Protein 8GAC (pdb70)

Foldseek 3Di:
DVVVVVLVVLLVVLVVCLVVVVLVPLPVSLVVLLVVLVVCLVVVVLVSSLSSLLSSLSNCVSSVVVVSLVSSVVSLVSSLVSCVVVVPVVSNVSSVVSVVSSD

Structure (mmCIF, N/CA/C/O backbone):
data_8GAC
#
_entry.id   8GAC
#
_cell.length_a   39.865
_cell.length_b   52.037
_cell.length_c   53.524
_cell.angle_alpha   90.00
_cell.angle_beta   90.00
_cell.angle_gamma   90.00
#
_symmetry.space_group_name_H-M   'P 21 21 21'
#
loop_
_entity.id
_entity.type
_entity.pdbx_description
1 polymer 'CTLA-4 binder'
2 non-polymer 1,2-ETHANEDIOL
3 water water
#
loop_
_atom_site.group_PDB
_atom_site.id
_atom_site.type_symbol
_atom_site.label_atom_id
_atom_site.label_alt_id
_atom_site.label_comp_id
_atom_site.label_asym_id
_atom_site.label_entity_id
_atom_site.label_seq_id
_atom_site.pdbx_PDB_ins_code
_atom_site.Cartn_x
_atom_site.Cartn_y
_atom_site.Cartn_z
_atom_site.occupancy
_atom_site.B_iso_or_equiv
_atom_site.auth_seq_id
_atom_site.auth_comp_id
_atom_site.auth_asym_id
_atom_site.auth_atom_id
_atom_site.pdbx_PDB_model_num
ATOM 1 N N . ASN A 1 2 ? -12.541 13.235 28.897 1.00 56.22 1 ASN A N 1
ATOM 2 C CA . ASN A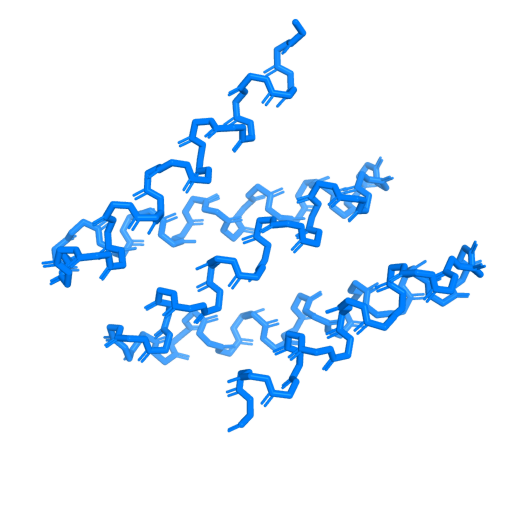 1 2 ? -13.094 11.907 28.608 1.00 44.56 1 ASN A CA 1
ATOM 3 C C . ASN A 1 2 ? -11.967 10.872 28.532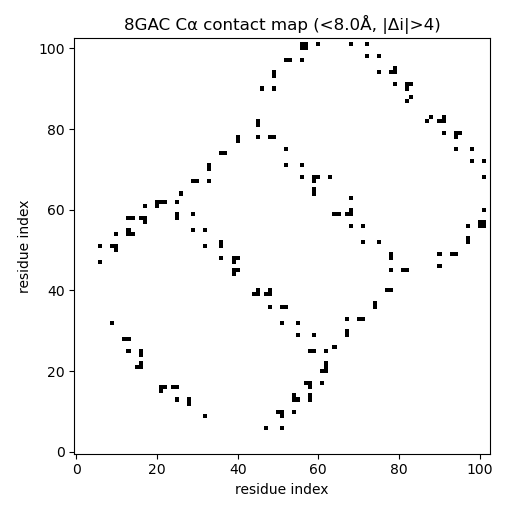 1.00 42.14 1 ASN A C 1
ATOM 4 O O . ASN A 1 2 ? -11.088 10.961 27.673 1.00 36.59 1 ASN A O 1
ATOM 9 N N . ASN A 1 3 ? -12.015 9.867 29.407 1.00 37.92 2 ASN A N 1
ATOM 10 C CA . ASN A 1 3 ? -10.868 8.984 29.562 1.00 36.01 2 ASN A CA 1
ATOM 11 C C . ASN A 1 3 ? -10.563 8.224 28.286 1.00 32.24 2 ASN A C 1
ATOM 12 O O . ASN A 1 3 ? -9.388 8.018 27.955 1.00 30.55 2 ASN A O 1
ATOM 17 N N . LEU A 1 4 ? -11.593 7.761 27.577 1.00 31.30 3 LEU A N 1
ATOM 18 C CA . LEU A 1 4 ? -11.321 6.946 26.391 1.00 28.21 3 LEU A CA 1
ATOM 19 C C . LEU A 1 4 ? -10.695 7.776 25.276 1.00 29.78 3 LEU A C 1
ATOM 20 O O . LEU A 1 4 ? -9.687 7.363 24.686 1.00 24.63 3 LEU A O 1
ATOM 25 N N . GLU A 1 5 ? -11.279 8.933 24.947 1.00 28.08 4 GLU A N 1
ATOM 26 C CA . GLU A 1 5 ? -10.650 9.730 23.888 1.00 33.86 4 GLU A CA 1
ATOM 27 C C . GLU A 1 5 ? -9.226 10.109 24.270 1.00 28.27 4 GLU A C 1
ATOM 28 O O . GLU A 1 5 ? -8.311 9.993 23.445 1.00 29.80 4 GLU A O 1
ATOM 34 N N . GLU A 1 6 ? -9.011 10.556 25.516 1.00 29.20 5 GLU A N 1
ATOM 35 C CA . GLU A 1 6 ? -7.664 10.951 25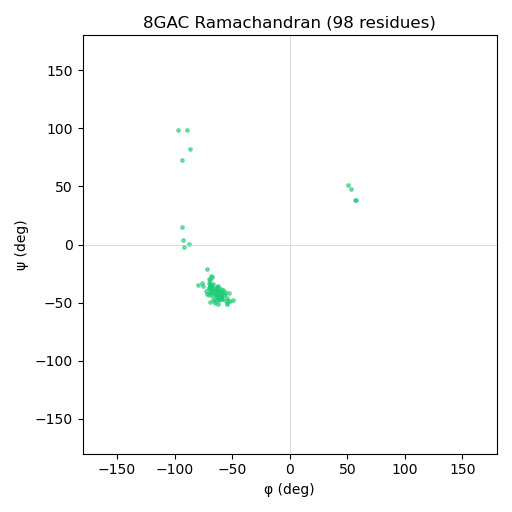.932 1.00 29.96 5 GLU A CA 1
ATOM 36 C C . GLU A 1 6 ? -6.674 9.811 25.752 1.00 28.54 5 GLU A C 1
ATOM 37 O O . GLU A 1 6 ? -5.564 10.020 25.247 1.00 26.55 5 GLU A O 1
ATOM 43 N N . GLU A 1 7 ? -7.062 8.591 26.131 1.00 26.72 6 GLU A N 1
ATOM 44 C CA . GLU A 1 7 ? -6.132 7.477 26.015 1.00 25.17 6 GLU A CA 1
ATOM 45 C C . GLU A 1 7 ? -5.894 7.111 24.549 1.00 26.01 6 GLU A C 1
ATOM 46 O O . GLU A 1 7 ? -4.753 6.857 24.147 1.00 26.49 6 GLU A O 1
ATOM 52 N N . VAL A 1 8 ? -6.945 7.101 23.729 1.00 21.55 7 VAL A N 1
ATOM 53 C CA . VAL A 1 8 ? -6.748 6.809 22.302 1.00 21.94 7 VAL A CA 1
ATOM 54 C C . VAL A 1 8 ? -5.802 7.846 21.705 1.00 24.15 7 VAL A C 1
ATOM 55 O O . VAL A 1 8 ? -4.849 7.509 20.986 1.00 21.73 7 VAL A O 1
ATOM 59 N N . GLN A 1 9 ? -5.985 9.115 22.079 1.00 22.62 8 GLN A N 1
ATOM 60 C CA . GLN A 1 9 ? -5.095 10.161 21.555 1.00 22.38 8 GLN A CA 1
ATOM 61 C C . GLN A 1 9 ? -3.647 9.939 21.996 1.00 26.42 8 GLN A C 1
ATOM 62 O O . GLN A 1 9 ? -2.710 10.178 21.222 1.00 21.11 8 GLN A O 1
ATOM 68 N N . LYS A 1 10 ? -3.437 9.450 23.220 1.00 22.64 9 LYS A N 1
ATOM 69 C CA . LYS A 1 10 ? -2.074 9.153 23.661 1.00 23.23 9 LYS A CA 1
ATOM 70 C C . LYS A 1 10 ? -1.504 7.967 22.897 1.00 23.07 9 LYS A C 1
ATOM 71 O O . LYS A 1 10 ? -0.310 7.939 22.579 1.00 21.34 9 LYS A O 1
ATOM 77 N N . LEU A 1 11 ? -2.327 6.951 22.658 1.00 20.86 10 LEU A N 1
ATOM 78 C CA . LEU A 1 11 ? -1.840 5.789 21.913 1.00 22.20 10 LEU A CA 1
ATOM 79 C C . LEU A 1 11 ? -1.468 6.187 20.489 1.00 22.92 10 LEU A C 1
ATOM 80 O O . LEU A 1 11 ? -0.467 5.703 19.934 1.00 19.53 10 LEU A O 1
ATOM 85 N N . LEU A 1 12 ? -2.280 7.051 19.873 1.00 18.76 11 LEU A N 1
ATOM 86 C CA . LEU A 1 12 ? -1.966 7.516 18.516 1.00 21.00 11 LEU A CA 1
ATOM 87 C C . LEU A 1 12 ? -0.656 8.288 18.505 1.00 20.80 11 LEU A C 1
ATOM 88 O O . LEU A 1 12 ? 0.187 8.112 17.609 1.00 23.28 11 LEU A O 1
ATOM 93 N N . TYR A 1 13 ? -0.468 9.152 19.493 1.00 18.79 12 TYR A N 1
ATOM 94 C CA . TYR A 1 13 ? 0.789 9.888 19.592 1.00 20.93 12 TYR A CA 1
ATOM 95 C C . TYR A 1 13 ? 1.978 8.950 19.777 1.00 22.74 12 TYR A C 1
ATOM 96 O O . TYR A 1 13 ? 3.017 9.117 19.130 1.00 21.61 12 TYR A O 1
ATOM 105 N N . GLU A 1 14 ? 1.846 7.949 20.655 1.00 20.31 13 GLU A N 1
ATOM 106 C CA . GLU A 1 14 ? 2.966 7.051 20.901 1.00 21.03 13 GLU A CA 1
ATOM 107 C C . GLU A 1 14 ? 3.375 6.371 19.607 1.00 19.64 13 GLU A C 1
ATOM 108 O O . GLU A 1 14 ? 4.566 6.273 19.283 1.00 20.71 13 GLU A O 1
ATOM 114 N N . LEU A 1 15 ? 2.383 5.857 18.878 1.00 17.77 14 LEU A N 1
ATOM 115 C CA . LEU A 1 15 ? 2.671 5.098 17.660 1.00 22.34 14 LEU A CA 1
ATOM 116 C C . LEU A 1 15 ? 3.222 6.001 16.576 1.00 19.87 14 LEU A C 1
ATOM 117 O O . LEU A 1 15 ? 4.072 5.574 15.779 1.00 22.69 14 LEU A O 1
ATOM 122 N N . SER A 1 16 ? 2.709 7.234 16.508 1.00 18.05 15 SER A N 1
ATOM 123 C CA . SER A 1 16 ? 3.204 8.220 15.557 1.00 19.70 15 SER A CA 1
ATOM 124 C C . SER A 1 16 ? 4.685 8.492 15.776 1.00 20.45 15 SER A C 1
ATOM 125 O O . SER A 1 16 ? 5.462 8.597 14.812 1.00 26.05 15 SER A O 1
ATOM 128 N N . GLU A 1 17 ? 5.095 8.634 17.047 1.00 23.97 16 GLU A N 1
ATOM 129 C CA . GLU A 1 17 ? 6.491 8.915 17.352 1.00 22.84 16 GLU A CA 1
ATOM 130 C C . GLU A 1 17 ? 7.361 7.695 17.061 1.00 24.82 16 GLU A C 1
ATOM 131 O O . GLU A 1 17 ? 8.485 7.824 16.561 1.00 24.56 16 GLU A O 1
ATOM 137 N N . ILE A 1 18 ? 6.844 6.497 17.337 1.00 24.12 17 ILE A N 1
ATOM 138 C CA . ILE A 1 18 ? 7.562 5.290 16.954 1.00 24.10 17 ILE A CA 1
ATOM 139 C C . ILE A 1 18 ? 7.758 5.237 15.438 1.00 21.81 17 ILE A C 1
ATOM 140 O O . ILE A 1 18 ? 8.839 4.899 14.943 1.00 24.33 17 ILE A O 1
ATOM 145 N N . TRP A 1 19 ? 6.726 5.564 14.685 1.00 20.39 18 TRP A N 1
ATOM 146 C CA . TRP A 1 19 ? 6.860 5.567 13.232 1.00 22.12 18 TRP A CA 1
ATOM 147 C C . TRP A 1 19 ? 7.905 6.589 12.782 1.00 27.11 18 TRP A C 1
ATOM 148 O O . TRP A 1 19 ? 8.833 6.254 12.034 1.00 25.78 18 TRP A O 1
ATOM 159 N N . HIS A 1 20 ? 7.801 7.842 13.247 1.00 27.32 19 HIS A N 1
ATOM 160 C CA . HIS A 1 20 ? 8.746 8.860 12.782 1.00 23.74 19 HIS A CA 1
ATOM 161 C C . HIS A 1 20 ? 10.181 8.535 13.164 1.00 29.63 19 HIS A C 1
ATOM 162 O O . HIS A 1 20 ? 11.110 8.826 12.399 1.00 33.86 19 HIS A O 1
ATOM 169 N N . GLN A 1 21 ? 10.390 7.942 14.334 1.00 26.63 20 GLN A N 1
ATOM 170 C CA . GLN A 1 21 ? 11.743 7.712 14.817 1.00 29.48 20 GLN A CA 1
ATOM 171 C C . GLN A 1 21 ? 12.309 6.350 14.429 1.00 30.06 20 GLN A C 1
ATOM 172 O O . GLN A 1 21 ? 13.483 6.085 14.720 1.00 33.13 20 GLN A O 1
ATOM 178 N N . HIS A 1 22 ? 11.533 5.512 13.744 1.00 28.14 21 HIS A N 1
ATOM 179 C CA . HIS A 1 22 ? 11.930 4.135 13.422 1.00 34.44 21 HIS A CA 1
ATOM 180 C C . HIS A 1 22 ? 12.353 3.406 14.686 1.00 35.50 21 HIS A C 1
ATOM 181 O O . HIS A 1 22 ? 13.403 2.769 14.747 1.00 33.12 21 HIS A O 1
ATOM 188 N N . ASP A 1 23 ? 11.523 3.524 15.714 1.00 30.47 22 ASP A N 1
ATOM 189 C CA . ASP A 1 23 ? 11.906 3.074 17.047 1.00 35.41 22 ASP A CA 1
ATOM 190 C C . ASP A 1 23 ? 11.557 1.594 17.157 1.00 31.02 22 ASP A C 1
ATOM 191 O O . ASP A 1 23 ? 10.517 1.207 17.692 1.00 30.65 22 ASP A O 1
ATOM 196 N N . HIS A 1 24 ? 12.457 0.748 16.632 1.00 33.17 23 HIS A N 1
ATOM 197 C CA . HIS A 1 24 ? 12.187 -0.692 16.627 1.00 32.34 23 HIS A CA 1
ATOM 198 C C . HIS A 1 24 ? 12.078 -1.236 18.045 1.00 32.76 23 HIS A C 1
ATOM 199 O O . HIS A 1 24 ? 11.244 -2.105 18.321 1.00 33.34 23 HIS A O 1
ATOM 206 N N . GLU A 1 25 ? 12.894 -0.720 18.963 1.00 35.09 24 GLU A N 1
ATOM 207 C CA . GLU A 1 25 ? 12.885 -1.233 20.328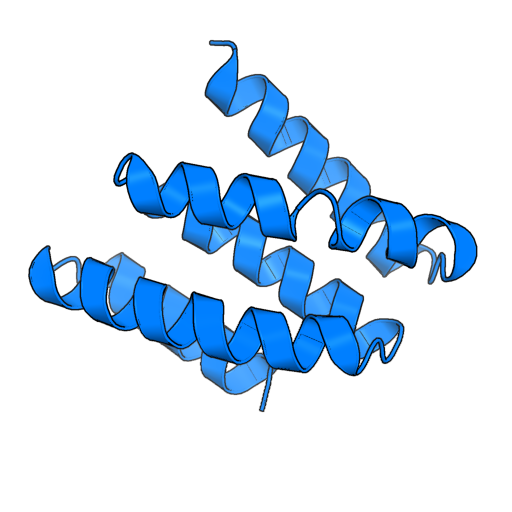 1.00 35.44 24 GLU A CA 1
ATOM 208 C C . GLU A 1 25 ? 11.525 -1.011 20.983 1.00 38.42 24 GLU A C 1
ATOM 209 O O . GLU A 1 25 ? 10.954 -1.925 21.586 1.00 40.00 24 GLU A O 1
ATOM 215 N N . ALA A 1 26 ? 10.966 0.191 20.836 1.00 31.96 25 ALA A N 1
ATOM 216 C CA . ALA A 1 26 ? 9.701 0.508 21.480 1.00 30.21 25 ALA A CA 1
ATOM 217 C C . ALA A 1 26 ? 8.525 -0.194 20.836 1.00 30.85 25 ALA A C 1
ATOM 218 O O . ALA A 1 26 ? 7.474 -0.319 21.476 1.00 24.24 25 ALA A O 1
ATOM 220 N N . SER A 1 27 ? 8.670 -0.625 19.579 1.00 25.52 26 SER A N 1
ATOM 221 C CA . SER A 1 27 ? 7.510 -0.995 18.774 1.00 25.30 26 SER A CA 1
ATOM 222 C C . SER A 1 27 ? 6.839 -2.274 19.271 1.00 24.63 26 SER A C 1
ATOM 223 O O . SER A 1 27 ? 5.613 -2.383 19.227 1.00 23.30 26 SER A O 1
ATOM 226 N N . ARG A 1 28 ? 7.610 -3.265 19.733 1.00 28.63 27 ARG A N 1
ATOM 227 C CA . ARG A 1 28 ? 6.986 -4.557 20.003 1.00 28.15 27 ARG A CA 1
ATOM 228 C C . ARG A 1 28 ? 6.007 -4.448 21.176 1.00 26.77 27 ARG A C 1
ATOM 229 O O . ARG A 1 28 ? 4.843 -4.850 21.074 1.00 25.70 27 ARG A O 1
ATOM 237 N N . GLU A 1 29 ? 6.439 -3.814 22.262 1.00 27.86 28 GLU A N 1
ATOM 238 C CA . GLU A 1 29 ? 5.547 -3.572 23.387 1.00 28.25 28 GLU A CA 1
ATOM 239 C C . GLU A 1 29 ? 4.353 -2.708 23.001 1.00 27.21 28 GLU A C 1
ATOM 240 O O . GLU A 1 29 ? 3.210 -3.040 23.347 1.00 28.53 28 GLU A O 1
ATOM 246 N N . ALA A 1 30 ? 4.586 -1.608 22.265 1.00 24.19 29 ALA A N 1
ATOM 247 C CA . ALA A 1 30 ? 3.483 -0.738 21.866 1.00 22.82 29 ALA A CA 1
ATOM 248 C C . ALA A 1 30 ? 2.501 -1.462 20.942 1.00 25.01 29 ALA A C 1
ATOM 249 O O . ALA A 1 30 ? 1.281 -1.285 21.068 1.00 19.51 29 ALA A O 1
ATOM 251 N N . LEU A 1 31 ? 3.005 -2.258 19.981 1.00 20.13 30 LEU A N 1
ATOM 252 C CA . LEU A 1 31 ? 2.080 -2.902 19.057 1.00 18.64 30 LEU A CA 1
ATOM 253 C C . LEU A 1 31 ? 1.239 -3.959 19.770 1.00 21.91 30 LEU A C 1
ATOM 254 O O . LEU A 1 31 ? 0.031 -4.074 19.519 1.00 20.94 30 LEU A O 1
ATOM 259 N N . HIS A 1 32 ? 1.847 -4.729 20.676 1.00 22.18 31 HIS A N 1
ATOM 260 C CA . HIS A 1 32 ? 1.052 -5.726 21.380 1.00 25.40 31 HIS A CA 1
ATOM 261 C C . HIS A 1 32 ? -0.037 -5.050 22.210 1.00 25.80 31 HIS A C 1
ATOM 262 O O . HIS A 1 32 ? -1.165 -5.556 22.300 1.00 24.27 31 HIS A O 1
ATOM 269 N N A ARG A 1 33 ? 0.281 -3.906 22.828 0.58 24.61 32 ARG A N 1
ATOM 270 N N B ARG A 1 33 ? 0.270 -3.892 22.808 0.42 24.94 32 ARG A N 1
ATOM 271 C CA A ARG A 1 33 ? -0.736 -3.195 23.596 0.58 24.42 32 ARG A CA 1
ATOM 272 C CA B ARG A 1 33 ? -0.734 -3.191 23.607 0.42 24.93 32 ARG A CA 1
ATOM 273 C C A ARG A 1 33 ? -1.863 -2.749 22.684 0.58 23.71 32 ARG A C 1
ATOM 274 C C B ARG A 1 33 ? -1.856 -2.661 22.728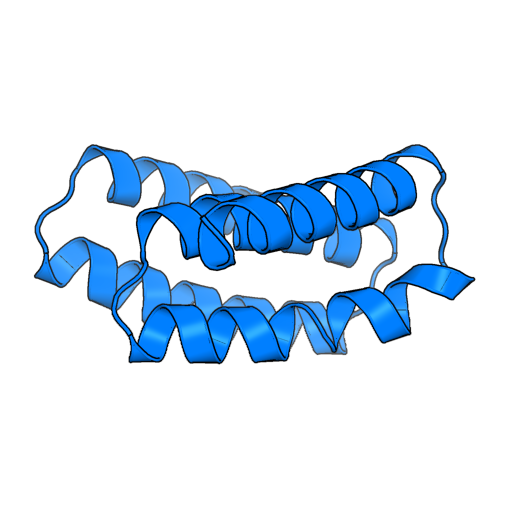 0.42 22.62 32 ARG A C 1
ATOM 275 O O A ARG A 1 33 ? -3.040 -2.941 22.988 0.58 22.15 32 ARG A O 1
ATOM 276 O O B ARG A 1 33 ? -3.028 -2.709 23.109 0.42 22.10 32 ARG A O 1
ATOM 291 N N . VAL A 1 34 ? -1.511 -2.133 21.555 1.00 21.89 33 VAL A N 1
ATOM 292 C CA . VAL A 1 34 ? -2.535 -1.609 20.665 1.00 19.59 33 VAL A CA 1
ATOM 293 C C . VAL A 1 34 ? -3.407 -2.727 20.129 1.00 21.78 33 VAL A C 1
ATOM 294 O O . VAL A 1 34 ? -4.618 -2.532 19.928 1.00 19.75 33 VAL A O 1
ATOM 298 N N . LEU A 1 35 ? -2.835 -3.922 19.939 1.00 19.62 34 LEU A N 1
ATOM 299 C CA . LEU A 1 35 ? -3.636 -5.042 19.458 1.00 20.26 34 LEU A CA 1
ATOM 300 C C . LEU A 1 35 ? -4.707 -5.401 20.471 1.00 24.19 34 LEU A C 1
ATOM 301 O O . LEU A 1 35 ? -5.842 -5.730 20.106 1.00 23.34 34 LEU A O 1
ATOM 306 N N . GLU A 1 36 ? -4.353 -5.371 21.753 1.00 22.84 35 GLU A N 1
ATOM 307 C CA . GLU A 1 36 ? -5.337 -5.637 22.784 1.00 21.87 35 GLU A CA 1
ATOM 308 C C . GLU A 1 36 ? -6.366 -4.516 22.872 1.00 19.49 35 GLU A C 1
ATOM 309 O O . GLU A 1 36 ? -7.547 -4.780 23.108 1.00 21.50 35 GLU A O 1
ATOM 315 N N . VAL A 1 37 ? -5.945 -3.264 22.684 1.00 21.96 36 VAL A N 1
ATOM 316 C CA . VAL A 1 37 ? -6.914 -2.166 22.722 1.00 23.17 36 VAL A CA 1
ATOM 317 C C . VAL A 1 37 ? -7.865 -2.257 21.531 1.00 19.67 36 VAL A C 1
ATOM 318 O O . VAL A 1 37 ? -9.076 -2.039 21.661 1.00 21.16 36 VAL A O 1
ATOM 322 N N . LEU A 1 38 ? -7.341 -2.608 20.357 1.00 19.43 37 LEU A N 1
ATOM 323 C CA . LEU A 1 38 ? -8.215 -2.741 19.195 1.00 22.72 37 LEU A CA 1
ATOM 324 C C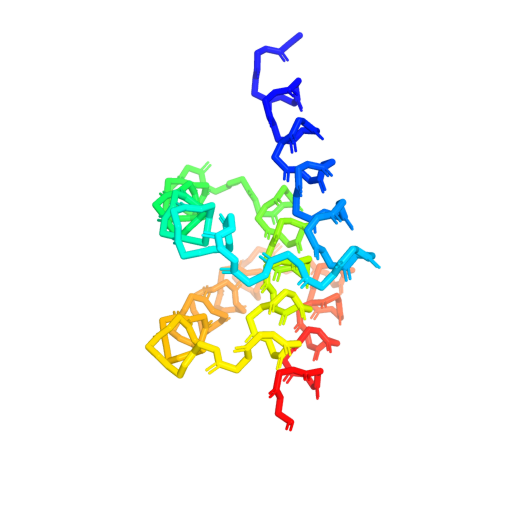 . LEU A 1 38 ? -9.295 -3.785 19.437 1.00 18.96 37 LEU A C 1
ATOM 325 O O . LEU A 1 38 ? -10.458 -3.592 19.059 1.00 21.60 37 LEU A O 1
ATOM 330 N N . LYS A 1 39 ? -8.945 -4.893 20.085 1.00 21.02 38 LYS A N 1
ATOM 331 C CA . LYS A 1 39 ? -9.949 -5.928 20.296 1.00 20.16 38 LYS A CA 1
ATOM 332 C C . LYS A 1 39 ? -11.051 -5.433 21.220 1.00 22.97 38 LYS A C 1
ATOM 333 O O . LYS A 1 39 ? -12.231 -5.756 21.026 1.00 24.32 38 LYS A O 1
ATOM 339 N N . GLN A 1 40 ? -10.673 -4.702 22.276 1.00 23.96 39 GLN A N 1
ATOM 340 C CA . GLN A 1 40 ? -11.665 -4.086 23.142 1.00 24.69 39 GLN A CA 1
ATOM 341 C C . GLN A 1 40 ? -12.519 -3.095 22.380 1.00 24.82 39 GLN A C 1
ATOM 342 O O . GLN A 1 40 ? -13.747 -3.0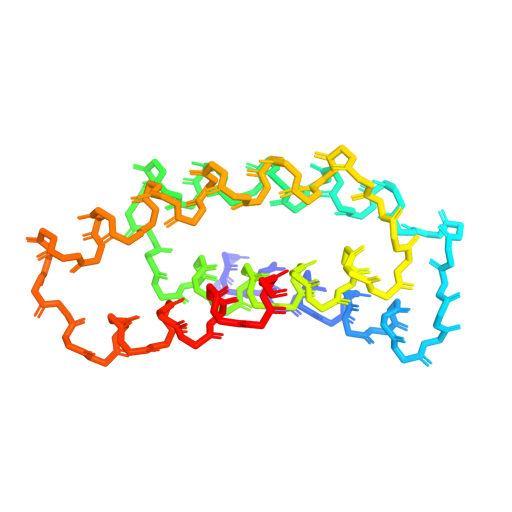49 22.560 1.00 24.32 39 GLN A O 1
ATOM 348 N N . LEU A 1 41 ? -11.879 -2.236 21.587 1.00 20.94 40 LEU A N 1
ATOM 349 C CA . LEU A 1 41 ? -12.648 -1.247 20.846 1.00 24.41 40 LEU A CA 1
ATOM 350 C C . LEU A 1 41 ? -13.671 -1.927 19.953 1.00 24.22 40 LEU A C 1
ATOM 351 O O . LEU A 1 41 ? -14.798 -1.436 19.797 1.00 25.16 40 LEU A O 1
ATOM 356 N N . LEU A 1 42 ? -13.287 -3.048 19.334 1.00 27.13 41 LEU A N 1
ATOM 357 C CA . LEU A 1 42 ? -14.228 -3.766 18.477 1.00 23.45 41 LEU A CA 1
ATOM 358 C C . LEU A 1 42 ? -15.354 -4.363 19.294 1.00 29.44 41 LEU A C 1
ATOM 359 O O . LEU A 1 42 ? -16.530 -4.300 18.901 1.00 31.76 41 LEU A O 1
ATOM 364 N N . GLU A 1 43 ? -15.010 -4.954 20.439 1.00 23.85 42 GLU A N 1
ATOM 365 C CA . GLU A 1 43 ? -16.040 -5.522 21.302 1.00 27.56 42 GLU A CA 1
ATOM 366 C C . GLU A 1 43 ? -17.076 -4.475 21.675 1.00 30.55 42 GLU A C 1
ATOM 367 O O . GLU A 1 43 ? -18.279 -4.753 21.654 1.00 30.63 42 GLU A O 1
ATOM 373 N N . HIS A 1 44 ? -16.635 -3.260 21.997 1.00 29.53 43 HIS A N 1
ATOM 374 C CA . HIS A 1 44 ? -17.574 -2.240 22.441 1.00 27.93 43 HIS A CA 1
ATOM 375 C C . HIS A 1 44 ? -18.064 -1.351 21.300 1.00 32.38 43 HIS A C 1
ATOM 376 O O . HIS A 1 44 ? -18.626 -0.279 21.566 1.00 35.15 43 HIS A O 1
ATOM 383 N N . ASN A 1 45 ? -17.850 -1.769 20.050 1.00 31.27 44 ASN A N 1
ATOM 384 C CA . ASN A 1 45 ? -18.366 -1.078 18.866 1.00 35.02 44 ASN A CA 1
ATOM 385 C C . ASN A 1 45 ? -17.903 0.372 18.817 1.00 33.96 44 ASN A C 1
ATOM 386 O O . ASN A 1 45 ? -18.652 1.274 18.438 1.00 35.91 44 ASN A O 1
ATOM 391 N N . ASN A 1 46 ? -16.658 0.599 19.213 1.00 24.95 45 ASN A N 1
ATOM 392 C CA . ASN A 1 46 ? -16.049 1.915 19.070 1.00 27.17 45 ASN A CA 1
ATOM 393 C C . ASN A 1 46 ? -15.277 1.960 17.752 1.00 26.69 45 ASN A C 1
ATOM 394 O O . ASN A 1 46 ? -14.049 1.949 17.705 1.00 23.54 45 ASN A O 1
ATOM 399 N N . LEU A 1 47 ? -16.038 2.019 16.651 1.00 23.15 46 LEU A N 1
ATOM 400 C CA . LEU A 1 47 ? -15.406 1.730 15.365 1.00 25.15 46 LEU A CA 1
ATOM 401 C C . LEU A 1 47 ? -14.612 2.922 14.829 1.00 26.24 46 LEU A C 1
ATOM 402 O O . LEU A 1 47 ? -13.567 2.737 14.198 1.00 22.55 46 LEU A O 1
ATOM 407 N N . GLU A 1 48 ? -15.085 4.142 15.067 1.00 26.72 47 GLU A N 1
ATOM 408 C CA . GLU A 1 48 ? -14.338 5.328 14.662 1.00 27.45 47 GLU A CA 1
ATOM 409 C C . GLU A 1 48 ? -12.934 5.315 15.225 1.00 24.30 47 GLU A C 1
ATOM 410 O O . GLU A 1 48 ? -11.945 5.523 14.502 1.00 22.89 47 GLU A O 1
ATOM 416 N N . GLN A 1 49 ? -12.838 5.091 16.530 1.00 22.47 48 GLN A N 1
ATOM 417 C CA . GLN A 1 49 ? -11.539 5.082 17.195 1.00 23.60 48 GLN A CA 1
ATOM 418 C C . GLN A 1 49 ? -10.694 3.890 16.756 1.00 21.85 48 GLN A C 1
ATOM 419 O O . GLN A 1 49 ? -9.476 4.021 16.578 1.00 19.63 48 GLN A O 1
ATOM 425 N N . ALA A 1 50 ? -11.319 2.719 16.562 1.00 20.71 49 ALA A N 1
ATOM 426 C CA . ALA A 1 50 ? -10.583 1.562 16.058 1.00 17.62 49 ALA A CA 1
ATOM 427 C C . ALA A 1 50 ? -9.962 1.852 14.690 1.00 20.49 49 ALA A C 1
ATOM 428 O O . ALA A 1 50 ? -8.809 1.484 14.438 1.00 20.20 49 ALA A O 1
ATOM 430 N N . VAL A 1 51 ? -10.696 2.546 13.815 1.00 21.22 50 VAL A N 1
ATOM 431 C CA . VAL A 1 51 ? -10.159 2.890 12.491 1.00 22.15 50 VAL A CA 1
ATOM 432 C C . VAL A 1 51 ? -8.943 3.806 12.630 1.00 20.55 50 VAL A C 1
ATOM 433 O O . VAL A 1 51 ? -7.915 3.586 11.979 1.00 21.53 50 VAL A O 1
ATOM 437 N N . GLU A 1 52 ? -9.020 4.843 13.482 1.00 17.64 51 GLU A N 1
ATOM 438 C CA . GLU A 1 52 ? -7.862 5.737 13.529 1.00 21.44 51 GLU A CA 1
ATOM 439 C C . GLU A 1 52 ? -6.657 5.019 14.141 1.00 21.45 51 GLU A C 1
ATOM 440 O O . GLU A 1 52 ? -5.525 5.176 13.669 1.00 23.54 51 GLU A O 1
ATOM 446 N N . LEU A 1 53 ? -6.882 4.178 15.147 1.00 18.53 52 LEU A N 1
ATOM 447 C CA . LEU A 1 53 ? -5.771 3.475 15.776 1.00 16.63 52 LEU A CA 1
ATOM 448 C C . LEU A 1 53 ? -5.206 2.384 14.880 1.00 20.87 52 LEU A C 1
ATOM 449 O O . LEU A 1 53 ? -3.984 2.188 14.836 1.00 18.51 52 LEU A O 1
ATOM 454 N N . ILE A 1 54 ? -6.066 1.639 14.169 1.00 17.95 53 ILE A N 1
ATOM 455 C CA . ILE A 1 54 ? -5.520 0.547 13.354 1.00 16.05 53 ILE A CA 1
ATOM 456 C C . ILE A 1 54 ? -4.701 1.109 12.185 1.00 18.99 53 ILE A C 1
ATOM 457 O O . ILE A 1 54 ? -3.737 0.480 11.738 1.00 17.41 53 ILE A O 1
ATOM 462 N N . SER A 1 55 ? -5.013 2.323 11.711 1.00 16.93 54 SER A N 1
ATOM 463 C CA . SER A 1 55 ? -4.244 2.876 10.601 1.00 18.94 54 SER A CA 1
ATOM 464 C C . SER A 1 55 ? -2.802 3.127 11.021 1.00 22.04 54 SER A C 1
ATOM 465 O O . SER A 1 55 ? -1.863 2.748 10.308 1.00 20.76 54 SER A O 1
ATOM 468 N N . ILE A 1 56 ? -2.603 3.816 12.155 1.00 18.50 55 ILE A N 1
ATOM 469 C CA . ILE A 1 56 ? -1.233 4.058 12.603 1.00 18.59 55 ILE A CA 1
ATOM 470 C C . ILE A 1 56 ? -0.573 2.771 13.074 1.00 17.86 55 ILE A C 1
ATOM 471 O O . ILE A 1 56 ? 0.641 2.601 12.897 1.00 22.12 55 ILE A O 1
ATOM 476 N N . ALA A 1 57 ? -1.339 1.821 13.617 1.00 18.24 56 ALA A N 1
ATOM 477 C CA . ALA A 1 57 ? -0.750 0.522 13.958 1.00 15.71 56 ALA A CA 1
ATOM 478 C C . ALA A 1 57 ? -0.223 -0.183 12.708 1.00 20.46 56 ALA A C 1
ATOM 479 O O . ALA A 1 57 ? 0.867 -0.778 12.725 1.00 21.18 56 ALA A O 1
ATOM 481 N N . VAL A 1 58 ? -0.957 -0.093 11.595 1.00 17.80 57 VAL A N 1
ATOM 482 C CA . VAL A 1 58 ? -0.487 -0.694 10.337 1.00 18.91 57 VAL A CA 1
ATOM 483 C C . VAL A 1 58 ? 0.802 -0.015 9.857 1.00 21.57 57 VAL A C 1
ATOM 484 O O . VAL A 1 58 ? 1.762 -0.682 9.428 1.00 19.49 57 VAL A O 1
ATOM 488 N N . HIS A 1 59 ? 0.824 1.326 9.854 1.00 21.48 58 HIS A N 1
ATOM 489 C CA . HIS A 1 59 ? 2.046 2.038 9.483 1.00 21.27 58 HIS A CA 1
ATOM 490 C C . HIS A 1 59 ? 3.249 1.560 10.277 1.00 22.75 58 HIS A C 1
ATOM 491 O O . HIS A 1 59 ? 4.327 1.340 9.714 1.00 20.66 58 HIS A O 1
ATOM 498 N N . VAL A 1 60 ? 3.110 1.474 11.600 1.00 18.95 59 VAL A N 1
ATOM 499 C CA . VAL A 1 60 ? 4.242 1.068 12.431 1.00 21.92 59 VAL A CA 1
ATOM 500 C C . VAL A 1 60 ? 4.626 -0.380 12.138 1.00 19.63 59 VAL A C 1
ATOM 501 O O . VAL A 1 60 ? 5.803 -0.700 11.922 1.00 23.53 59 VAL A O 1
ATOM 505 N N . ALA A 1 61 ? 3.643 -1.273 12.114 1.00 18.26 60 ALA A N 1
ATOM 506 C CA . ALA A 1 61 ? 3.954 -2.692 11.919 1.00 19.37 60 ALA A CA 1
ATOM 507 C C . ALA A 1 61 ? 4.675 -2.920 10.597 1.00 19.69 60 ALA A C 1
ATOM 508 O O . ALA A 1 61 ? 5.590 -3.747 10.508 1.00 19.49 60 ALA A O 1
ATOM 510 N N . VAL A 1 62 ? 4.283 -2.191 9.548 1.00 19.19 61 VAL A N 1
ATOM 511 C CA . VAL A 1 62 ? 4.948 -2.380 8.261 1.00 20.58 61 VAL A CA 1
ATOM 512 C C . VAL A 1 62 ? 6.354 -1.791 8.301 1.00 27.28 61 VAL A C 1
ATOM 513 O O . VAL A 1 62 ? 7.320 -2.402 7.814 1.00 24.40 61 VAL A O 1
ATOM 517 N N . ARG A 1 63 ? 6.495 -0.605 8.888 1.00 21.64 62 ARG A N 1
ATOM 518 C CA . ARG A 1 63 ? 7.802 0.049 8.972 1.00 23.63 62 ARG A CA 1
ATOM 519 C C . ARG A 1 63 ? 8.826 -0.795 9.733 1.00 25.16 62 ARG A C 1
ATOM 520 O O . ARG A 1 63 ? 9.969 -0.940 9.287 1.00 25.62 62 ARG A O 1
ATOM 528 N N . VAL A 1 64 ? 8.445 -1.351 10.889 1.00 25.04 63 VAL A N 1
ATOM 529 C CA . VAL A 1 64 ? 9.373 -2.191 11.651 1.00 25.24 63 VAL A CA 1
ATOM 530 C C . VAL A 1 64 ? 9.331 -3.657 11.219 1.00 28.97 63 VAL A C 1
ATOM 531 O O . VAL A 1 64 ? 10.066 -4.475 11.788 1.00 29.17 63 VAL A O 1
ATOM 535 N N . ASN A 1 65 ? 8.503 -4.011 10.233 1.00 24.96 64 ASN A N 1
ATOM 536 C CA . ASN A 1 65 ? 8.368 -5.385 9.746 1.00 26.54 64 ASN A CA 1
ATOM 537 C C . ASN A 1 65 ? 8.127 -6.412 10.851 1.00 24.74 64 ASN A C 1
ATOM 538 O O . ASN A 1 65 ? 8.787 -7.451 10.914 1.00 26.56 64 ASN A O 1
ATOM 543 N N . ASN A 1 66 ? 7.134 -6.151 11.701 1.00 21.19 65 ASN A N 1
ATOM 544 C CA . ASN A 1 66 ? 6.733 -7.125 12.720 1.00 22.72 65 ASN A CA 1
ATOM 545 C C . ASN A 1 66 ? 5.676 -8.014 12.095 1.00 20.70 65 ASN A C 1
ATOM 546 O O . ASN A 1 66 ? 4.499 -7.657 12.024 1.00 19.53 65 ASN A O 1
ATOM 551 N N . GLU A 1 67 ? 6.133 -9.186 11.640 1.00 22.09 66 GLU A N 1
ATOM 552 C CA . GLU A 1 67 ? 5.312 -10.088 10.834 1.00 22.20 66 GLU A CA 1
ATOM 553 C C . GLU A 1 67 ? 4.186 -10.705 11.658 1.00 23.86 66 GLU A C 1
ATOM 554 O O . GLU A 1 67 ? 3.084 -10.944 11.139 1.00 22.87 66 GLU A O 1
ATOM 560 N N . HIS A 1 68 ? 4.439 -10.974 12.943 1.00 18.49 67 HIS A N 1
ATOM 561 C CA . HIS A 1 68 ? 3.360 -11.446 13.805 1.00 20.79 67 HIS A CA 1
ATOM 562 C C . HIS A 1 68 ? 2.242 -10.417 13.914 1.00 19.00 67 HIS A C 1
ATOM 563 O O . HIS A 1 68 ? 1.053 -10.746 13.803 1.00 16.93 67 HIS A O 1
ATOM 570 N N . VAL A 1 69 ? 2.601 -9.165 14.174 1.00 17.05 68 VAL A N 1
ATOM 571 C CA . VAL A 1 69 ? 1.568 -8.150 14.351 1.00 14.94 68 VAL A CA 1
ATOM 572 C C . VAL A 1 69 ? 0.832 -7.918 13.031 1.00 18.76 68 VAL A C 1
ATOM 573 O O . VAL A 1 69 ? -0.396 -7.721 13.004 1.00 18.93 68 VAL A O 1
ATOM 577 N N . ILE A 1 70 ? 1.560 -7.966 11.910 1.00 18.26 69 ILE A N 1
ATOM 578 C CA . ILE A 1 70 ? 0.903 -7.827 10.603 1.00 18.80 69 ILE A CA 1
ATOM 579 C C . ILE A 1 70 ? -0.183 -8.878 10.446 1.00 18.66 69 ILE A C 1
ATOM 580 O O . ILE A 1 70 ? -1.318 -8.563 10.078 1.00 18.14 69 ILE A O 1
ATOM 585 N N . ARG A 1 71 ? 0.136 -10.140 10.765 1.00 18.07 70 ARG A N 1
ATOM 586 C CA . ARG A 1 71 ? -0.867 -11.200 10.697 1.00 17.24 70 ARG A CA 1
ATOM 587 C C . ARG A 1 71 ? -2.049 -10.894 11.619 1.00 21.29 70 ARG A C 1
ATOM 588 O O . ARG A 1 71 ? -3.214 -11.061 11.237 1.00 21.19 70 ARG A O 1
ATOM 596 N N . GLU A 1 72 ? -1.779 -10.458 12.850 1.00 19.15 71 GLU A N 1
ATOM 597 C CA . GLU A 1 72 ? -2.878 -10.093 13.739 1.00 15.74 71 GLU A CA 1
ATOM 598 C C . GLU A 1 72 ? -3.701 -8.923 13.185 1.00 18.21 71 GLU A C 1
ATOM 599 O O . GLU A 1 72 ? -4.931 -8.900 13.330 1.00 18.38 71 GLU A O 1
ATOM 605 N N . LEU A 1 73 ? -3.044 -7.958 12.555 1.00 17.47 72 LEU A N 1
ATOM 606 C CA . LEU A 1 73 ? -3.765 -6.804 11.998 1.00 17.43 72 LEU A CA 1
ATOM 607 C C . LEU A 1 73 ? -4.637 -7.228 10.804 1.00 19.39 72 LEU A C 1
ATOM 608 O O . LEU A 1 73 ? -5.750 -6.714 10.613 1.00 18.55 72 LEU A O 1
ATOM 613 N N . HIS A 1 74 ? -4.169 -8.176 9.995 1.00 16.51 73 HIS A N 1
ATOM 614 C CA . HIS A 1 74 ? -5.057 -8.723 8.963 1.00 16.60 73 HIS A CA 1
ATOM 615 C C . HIS A 1 74 ? -6.359 -9.247 9.553 1.00 18.39 73 HIS A C 1
ATOM 616 O O . HIS A 1 74 ? -7.447 -8.973 9.027 1.00 19.18 73 HIS A O 1
ATOM 623 N N . HIS A 1 75 ? -6.275 -10.006 10.650 1.00 16.95 74 HIS A N 1
ATOM 624 C CA . HIS A 1 75 ? -7.514 -10.510 11.237 1.00 19.10 74 HIS A CA 1
ATOM 625 C C . HIS A 1 75 ? -8.351 -9.376 11.801 1.00 21.73 74 HIS A C 1
ATOM 626 O O . HIS A 1 75 ? -9.584 -9.409 11.698 1.00 19.81 74 HIS A O 1
ATOM 633 N N . LEU A 1 76 ? -7.719 -8.402 12.481 1.00 17.45 75 LEU A N 1
ATOM 634 C CA . LEU A 1 76 ? -8.536 -7.342 13.071 1.00 17.51 75 LEU A CA 1
ATOM 635 C C . LEU A 1 76 ? -9.194 -6.499 11.992 1.00 19.04 75 LEU A C 1
ATOM 636 O O . LEU A 1 76 ? -10.320 -6.026 12.187 1.00 18.44 75 LEU A O 1
ATOM 641 N N . LEU A 1 77 ? -8.507 -6.311 10.857 1.00 16.84 76 LEU A N 1
ATOM 642 C CA . LEU A 1 77 ? -9.078 -5.576 9.720 1.00 21.65 76 LEU A CA 1
ATOM 643 C C . LEU A 1 77 ? -10.265 -6.324 9.119 1.00 21.93 76 LEU A C 1
ATOM 644 O O . LEU A 1 77 ? -11.257 -5.705 8.709 1.00 18.14 76 LEU A O 1
ATOM 649 N N . ARG A 1 78 ? -10.166 -7.660 9.042 1.00 19.16 77 ARG A N 1
ATOM 650 C CA . ARG A 1 78 ? -11.297 -8.496 8.641 1.00 21.49 77 ARG A CA 1
ATOM 651 C C . ARG A 1 78 ? -12.526 -8.234 9.497 1.00 22.90 77 ARG A C 1
ATOM 652 O O . ARG A 1 78 ? -13.642 -8.093 8.984 1.00 23.27 77 ARG A O 1
ATOM 660 N N . ARG A 1 79 ? -12.344 -8.285 10.827 1.00 19.49 78 ARG A N 1
ATOM 661 C CA . ARG A 1 79 ? -13.434 -8.041 11.764 1.00 20.96 78 ARG A CA 1
ATOM 662 C C . ARG A 1 79 ? -13.958 -6.615 11.649 1.00 22.08 78 ARG A C 1
ATOM 663 O O . ARG A 1 79 ? -15.175 -6.389 11.650 1.00 21.72 78 ARG A O 1
ATOM 671 N N . LEU A 1 80 ? -13.050 -5.643 11.551 1.00 19.37 79 LEU A N 1
ATOM 672 C CA . LEU A 1 80 ? -13.462 -4.246 11.474 1.00 20.83 79 LEU A CA 1
ATOM 673 C C . LEU A 1 80 ? -14.258 -3.971 10.212 1.00 21.92 79 LEU A C 1
ATOM 674 O O . LEU A 1 80 ? -15.280 -3.269 10.250 1.00 22.48 79 LEU A O 1
ATOM 679 N N . LEU A 1 81 ? -13.794 -4.495 9.069 1.00 21.79 80 LEU A N 1
ATOM 680 C CA . LEU A 1 81 ? -14.543 -4.295 7.834 1.00 20.55 80 LEU A CA 1
ATOM 681 C C . LEU A 1 81 ? -15.948 -4.880 7.949 1.00 25.36 80 LEU A C 1
ATOM 682 O O . LEU A 1 81 ? -16.936 -4.221 7.597 1.00 28.50 80 LEU A O 1
ATOM 687 N N . LYS A 1 82 ? -16.058 -6.115 8.451 1.00 22.63 81 LYS A N 1
ATOM 688 C CA . LYS A 1 82 ? -17.363 -6.706 8.747 1.00 24.33 81 LYS A CA 1
ATOM 689 C C . LYS A 1 82 ? -18.243 -5.760 9.563 1.00 27.39 81 LYS A C 1
ATOM 690 O O . LYS A 1 82 ? -19.426 -5.567 9.247 1.00 26.75 81 LYS A O 1
ATOM 696 N N . GLN A 1 83 ? -17.683 -5.175 10.632 1.00 29.29 82 GLN A N 1
ATOM 697 C CA . GLN A 1 83 ? -18.500 -4.400 11.570 1.00 29.96 82 GLN A CA 1
ATOM 698 C C . GLN A 1 83 ? -18.868 -3.038 10.981 1.00 28.03 82 GLN A C 1
ATOM 699 O O . GLN A 1 83 ? -19.986 -2.551 11.186 1.00 32.13 82 GLN A O 1
ATOM 705 N N . VAL A 1 84 ? -17.969 -2.420 10.205 1.00 27.48 83 VAL A N 1
ATOM 706 C CA . VAL A 1 84 ? -18.362 -1.154 9.590 1.00 31.04 83 VAL A CA 1
ATOM 707 C C . VAL A 1 84 ? -19.408 -1.402 8.509 1.00 30.98 83 VAL A C 1
ATOM 708 O O . VAL A 1 84 ? -20.326 -0.589 8.326 1.00 32.51 83 VAL A O 1
ATOM 712 N N . LYS A 1 85 ? -19.336 -2.541 7.801 1.00 27.56 84 LYS A N 1
ATOM 713 C CA . 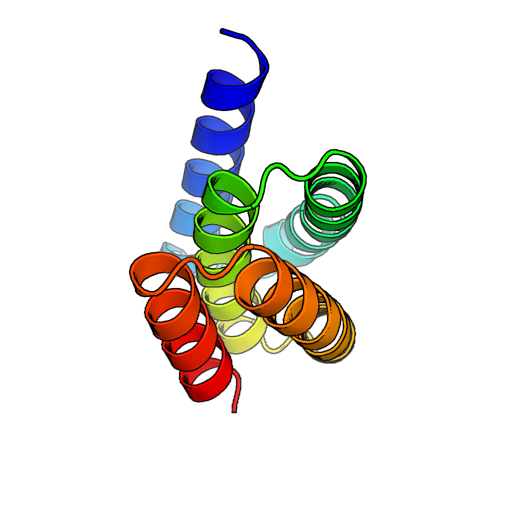LYS A 1 85 ? -20.344 -2.792 6.777 1.00 30.46 84 LYS A CA 1
ATOM 714 C C . LYS A 1 85 ? -21.706 -3.058 7.407 1.00 35.11 84 LYS A C 1
ATOM 715 O O . LYS A 1 85 ? -22.732 -2.606 6.885 1.00 37.89 84 LYS A O 1
ATOM 721 N N . GLU A 1 86 ? -21.737 -3.752 8.552 1.00 34.98 85 GLU A N 1
ATOM 722 C CA . GLU A 1 86 ? -23.012 -4.015 9.216 1.00 34.52 85 GLU A CA 1
ATOM 723 C C . GLU A 1 86 ? -23.646 -2.744 9.757 1.00 36.51 85 GLU A C 1
ATOM 724 O O . GLU A 1 86 ? -24.874 -2.674 9.867 1.00 41.75 85 GLU A O 1
ATOM 730 N N . HIS A 1 87 ? -22.845 -1.735 10.097 1.00 38.75 86 HIS A N 1
ATOM 731 C CA . HIS A 1 87 ? -23.388 -0.450 10.533 1.00 43.80 86 HIS A CA 1
ATOM 732 C C . HIS A 1 87 ? -23.558 0.546 9.385 1.00 44.83 86 HIS A C 1
ATOM 733 O O . HIS A 1 87 ? -23.959 1.694 9.633 1.00 41.64 86 HIS A O 1
ATOM 740 N N . ASN A 1 88 ? -23.282 0.122 8.145 1.00 40.70 87 ASN A N 1
ATOM 741 C CA . ASN A 1 88 ? -23.593 0.894 6.938 1.00 37.76 87 ASN A CA 1
ATOM 742 C C . ASN A 1 88 ? -22.931 2.263 6.969 1.00 41.84 87 ASN A C 1
ATOM 743 O O . ASN A 1 88 ? -23.515 3.263 6.543 1.00 44.50 87 ASN A O 1
ATOM 748 N N . ASN A 1 89 ? -21.708 2.320 7.484 1.00 36.68 88 ASN A N 1
ATOM 749 C CA . ASN A 1 89 ? -21.033 3.599 7.667 1.00 39.13 88 ASN A CA 1
ATOM 750 C C . ASN A 1 89 ? -20.130 3.792 6.456 1.00 34.12 88 ASN A C 1
ATOM 751 O O . ASN A 1 89 ? -19.017 3.272 6.428 1.00 33.40 88 ASN A O 1
ATOM 756 N N . ASN A 1 90 ? -20.578 4.567 5.463 1.00 37.04 89 ASN A N 1
ATOM 757 C CA . ASN A 1 90 ? -19.813 4.606 4.218 1.00 38.44 89 ASN A CA 1
ATOM 758 C C . ASN A 1 90 ? -18.462 5.299 4.391 1.00 34.49 89 ASN A C 1
ATOM 759 O O . ASN A 1 90 ? -17.478 4.887 3.761 1.00 30.37 89 ASN A O 1
ATOM 764 N N . LYS A 1 91 ? -18.371 6.333 5.239 1.00 37.79 90 LYS A N 1
ATOM 765 C CA . LYS A 1 91 ? -17.065 6.969 5.428 1.00 34.42 90 LYS A CA 1
ATOM 766 C C . LYS A 1 91 ? -16.077 6.038 6.128 1.00 28.25 90 LYS A C 1
ATOM 767 O O . LYS A 1 91 ? -14.895 5.990 5.758 1.00 24.35 90 LYS A O 1
ATOM 773 N N . LEU A 1 92 ? -16.531 5.280 7.136 1.00 25.39 91 LEU A N 1
ATOM 774 C CA . LEU A 1 92 ? -15.624 4.338 7.782 1.00 25.72 91 LEU A CA 1
ATOM 775 C C . LEU A 1 92 ? -15.234 3.217 6.832 1.00 28.13 91 LEU A C 1
ATOM 776 O O . LEU A 1 92 ? -14.099 2.728 6.884 1.00 21.76 91 LEU A O 1
ATOM 781 N N . TYR A 1 93 ? -16.173 2.766 5.991 1.00 23.20 92 TYR A N 1
ATOM 782 C CA . TYR A 1 93 ? -15.863 1.723 5.017 1.00 25.38 92 TYR A CA 1
ATOM 783 C C . TYR A 1 93 ? -14.664 2.104 4.167 1.00 24.10 92 TYR A C 1
ATOM 784 O O . TYR A 1 93 ? -13.739 1.304 3.983 1.00 18.42 92 TYR A O 1
ATOM 793 N N . ILE A 1 94 ? -14.668 3.332 3.638 1.00 20.03 93 ILE A N 1
ATOM 794 C CA . ILE A 1 94 ? -13.601 3.731 2.722 1.00 22.48 93 ILE A CA 1
ATOM 795 C C . ILE A 1 94 ? -12.293 3.874 3.490 1.00 20.81 93 ILE A C 1
ATOM 796 O O . ILE A 1 94 ? -11.224 3.469 3.014 1.00 23.38 93 ILE A O 1
ATOM 801 N N . ALA A 1 95 ? -12.364 4.380 4.723 1.00 21.78 94 ALA A N 1
ATOM 802 C CA . ALA A 1 95 ? -11.164 4.463 5.554 1.00 22.01 94 ALA A CA 1
ATOM 803 C C . ALA A 1 95 ? -10.559 3.080 5.802 1.00 22.12 94 ALA A C 1
ATOM 804 O O . ALA A 1 95 ? -9.335 2.918 5.746 1.00 21.97 94 ALA A O 1
ATOM 806 N N . VAL A 1 96 ? -11.398 2.073 6.075 1.00 19.21 95 VAL A N 1
ATOM 807 C CA . VAL A 1 96 ? -10.877 0.744 6.378 1.00 19.88 95 VAL A CA 1
ATOM 808 C C . VAL A 1 96 ? -10.286 0.123 5.114 1.00 21.09 95 VAL A C 1
ATOM 809 O O . VAL A 1 96 ? -9.211 -0.491 5.145 1.00 20.58 95 VAL A O 1
ATOM 813 N N . MET A 1 97 ? -10.983 0.267 3.985 1.00 21.89 96 MET A N 1
ATOM 814 C CA . MET A 1 97 ? -10.402 -0.131 2.706 1.00 20.86 96 MET A CA 1
ATOM 815 C C . MET A 1 97 ? -9.042 0.477 2.452 1.00 22.54 96 MET A C 1
ATOM 816 O O . MET A 1 97 ? -8.151 -0.211 1.949 1.00 22.51 96 MET A O 1
ATOM 821 N N . SER A 1 98 ? -8.855 1.755 2.775 1.00 18.67 97 SER A N 1
ATOM 822 C CA . SER A 1 98 ? -7.555 2.361 2.520 1.00 20.61 97 SER A CA 1
ATOM 823 C C . SER A 1 98 ? -6.476 1.742 3.404 1.00 23.45 97 SER A C 1
ATOM 824 O O . SER A 1 98 ? -5.354 1.471 2.947 1.00 23.94 97 SER A O 1
ATOM 827 N N . VAL A 1 99 ? -6.802 1.474 4.668 1.00 20.27 98 VAL A N 1
ATOM 828 C CA . VAL A 1 99 ? -5.856 0.769 5.537 1.00 20.51 98 VAL A CA 1
ATOM 829 C C . VAL A 1 99 ? -5.548 -0.616 4.986 1.00 18.37 98 VAL A C 1
ATOM 830 O O . VAL A 1 99 ? -4.390 -1.049 4.950 1.00 24.18 98 VAL A O 1
ATOM 834 N N . ILE A 1 100 ? -6.579 -1.342 4.576 1.00 17.98 99 ILE A N 1
ATOM 835 C CA . ILE A 1 100 ? -6.343 -2.663 3.999 1.00 16.62 99 ILE A CA 1
ATOM 836 C C . ILE A 1 100 ? -5.387 -2.561 2.818 1.00 21.59 99 ILE A C 1
ATOM 837 O O . ILE A 1 100 ? -4.473 -3.387 2.657 1.00 21.39 99 ILE A O 1
ATOM 842 N N . MET A 1 101 ? -5.558 -1.530 1.996 1.00 22.36 100 MET A N 1
ATOM 843 C CA . MET A 1 101 ? -4.699 -1.385 0.831 1.00 26.81 100 MET A CA 1
ATOM 844 C C . MET A 1 101 ? -3.272 -1.013 1.238 1.00 24.90 100 MET A C 1
ATOM 845 O O . MET A 1 101 ? -2.307 -1.399 0.558 1.00 28.81 100 MET A O 1
ATOM 850 N N . GLN A 1 102 ? -3.108 -0.312 2.361 1.00 25.77 101 GLN A N 1
ATOM 851 C CA . GLN A 1 102 ? -1.759 0.003 2.816 1.00 27.41 101 GLN A CA 1
ATOM 852 C C . GLN A 1 102 ? -1.071 -1.185 3.454 1.00 27.33 101 GLN A C 1
ATOM 853 O O . GLN A 1 102 ? 0.155 -1.287 3.368 1.00 27.82 101 GLN A O 1
ATOM 859 N N . LEU A 1 103 ? -1.808 -2.061 4.137 1.00 24.98 102 LEU A N 1
ATOM 860 C CA . LEU A 1 103 ? -1.148 -3.225 4.730 1.00 27.03 102 LEU A CA 1
ATOM 861 C C . LEU A 1 103 ? -0.670 -4.187 3.654 1.00 37.74 102 LEU A C 1
ATOM 862 O O . LEU A 1 103 ? 0.373 -4.824 3.814 1.00 33.45 102 LEU A O 1
ATOM 867 N N . GLU A 1 104 ? -1.417 -4.285 2.560 1.00 33.38 103 GLU A N 1
ATOM 868 C CA . GLU A 1 104 ? -1.115 -5.151 1.437 1.00 41.88 103 GLU A CA 1
ATOM 869 C C . GLU A 1 104 ? -0.135 -4.466 0.493 1.00 38.90 103 GLU A C 1
ATOM 870 O O . GLU A 1 104 ? 1.034 -4.857 0.402 1.00 49.26 103 GLU A O 1
#

Sequence (103 aa):
NNLEEEVQKLLYELSEIWHQHDHEASREALHRRVLEVLKQLLEHNNLEQAVELISIAVHVAVRVNNEHVIRELHHLLRRLLKQVKEHNNNKLYIAVMSVIMQLE

Solvent-accessible surface area: 6352 Å² total; per-residue (Å²): 114,134,73,95,103,82,1,99,131,5,30,147,57,0,38,63,5,78,125,108,99,44,105,169,37,5,156,109,0,1,62,83,0,9,106,37,1,66,93,6,4,107,118,84,46,13,120,28,1,12,72,0,2,27,28,1,1,67,0,0,70,84,17,96,26,102,90,0,31,146,57,0,78,104,6,5,181,71,1,36,131,31,0,117,108,107,131,55,117,175,20,83,112,36,0,43,50,4,32,135,78,16,158

B-factor: mean 29.8, std 10.28, range [13.58, 69.31]

Nearest PDB structures (foldseek):
  8gac-assembly1_A  TM=1.010E+00  e=1.429E-12  synthetic construct
  8gab-assembly2_C  TM=9.800E-01  e=3.849E-09  synthetic construct
  9dze-assembly1_c  TM=8.141E-01  e=2.511E-02  synthetic construct
  8gad-assembly1_B  TM=8.050E-01  e=2.947E-02  synthetic construct
  8fbn-assembly1_E  TM=8.803E-01  e=9.038E-02  synthetic construct

Radius of gyration: 12.77 Å; Cα contacts (8 Å, |Δi|>4): 95; chains: 1; bounding box: 36×23×29 Å

Secondary structure (DSSP, 8-state):
-HHHHHHHHHHHHHHHHHHHT-HHHHHHHHHHHHHHHHHHHHTT-HHHHHHHHHHHHHHHHHHT-HHHHHHHHHHHHHHHHHHHHTT-HHHHHHHHHHHHHH-